Protein AF-A0A7S1QE74-F1 (afdb_monomer_lite)

Structure (mmCIF, N/CA/C/O backbone):
data_AF-A0A7S1QE74-F1
#
_entry.id   AF-A0A7S1QE74-F1
#
loop_
_atom_site.group_PDB
_atom_site.id
_atom_site.type_symbol
_atom_site.label_atom_id
_atom_site.label_alt_id
_atom_site.label_comp_id
_atom_site.label_asym_id
_atom_site.label_entity_id
_atom_site.label_seq_id
_atom_site.pdbx_PDB_ins_code
_atom_site.Cartn_x
_atom_site.Cartn_y
_atom_site.Cartn_z
_atom_site.occupancy
_atom_site.B_iso_or_equiv
_atom_site.auth_seq_id
_atom_site.auth_comp_id
_atom_site.auth_asym_id
_atom_site.auth_atom_id
_atom_site.pdbx_PDB_model_num
ATOM 1 N N . GLY A 1 1 ? 10.510 -6.417 -22.023 1.00 58.16 1 GLY A N 1
ATOM 2 C CA . GLY A 1 1 ? 11.266 -7.373 -21.188 1.00 58.16 1 GLY A CA 1
ATOM 3 C C . GLY A 1 1 ? 10.530 -7.549 -19.880 1.00 58.16 1 GLY A C 1
ATOM 4 O O . GLY A 1 1 ? 9.794 -6.639 -19.518 1.00 58.16 1 GLY A O 1
ATOM 5 N N . GLU A 1 2 ? 10.719 -8.676 -19.196 1.00 68.00 2 GLU A N 1
ATOM 6 C CA . GLU A 1 2 ? 9.975 -9.051 -17.975 1.00 68.00 2 GLU A CA 1
ATOM 7 C C . GLU A 1 2 ? 9.982 -7.956 -16.888 1.00 68.00 2 GLU A C 1
ATOM 9 O O . GLU A 1 2 ? 8.975 -7.725 -16.221 1.00 68.00 2 GLU A O 1
ATOM 14 N N . GLU A 1 3 ? 11.076 -7.194 -16.767 1.00 71.81 3 GLU A N 1
ATOM 15 C CA . GLU A 1 3 ? 11.160 -6.061 -15.834 1.00 71.81 3 GLU A CA 1
ATOM 16 C C . GLU A 1 3 ? 10.137 -4.955 -16.138 1.00 71.81 3 GLU A C 1
ATOM 18 O O . GLU A 1 3 ? 9.493 -4.451 -15.220 1.00 71.81 3 GLU A O 1
ATOM 23 N N . GLY A 1 4 ? 9.945 -4.592 -17.410 1.00 66.88 4 GLY A N 1
ATOM 24 C CA . GLY A 1 4 ? 8.993 -3.547 -17.806 1.00 66.88 4 GLY A CA 1
ATOM 25 C C . GLY A 1 4 ? 7.546 -3.931 -17.492 1.00 66.88 4 GLY A C 1
ATOM 26 O O . GLY A 1 4 ? 6.798 -3.129 -16.938 1.00 66.88 4 GLY A O 1
ATOM 27 N N . GLU A 1 5 ? 7.190 -5.192 -17.740 1.00 77.81 5 GLU A N 1
ATOM 28 C CA . GLU A 1 5 ? 5.856 -5.730 -17.456 1.00 77.81 5 GLU A CA 1
ATOM 29 C C . GLU A 1 5 ? 5.546 -5.718 -15.949 1.00 77.81 5 GLU A C 1
ATOM 31 O O . GLU A 1 5 ? 4.440 -5.367 -15.534 1.00 77.81 5 GLU A O 1
ATOM 36 N N . SER A 1 6 ? 6.541 -6.010 -15.100 1.00 86.94 6 SER A N 1
ATOM 37 C CA . SER A 1 6 ? 6.379 -5.937 -13.641 1.00 86.94 6 SER A CA 1
ATOM 38 C C . SER A 1 6 ? 6.117 -4.513 -13.131 1.00 86.94 6 SER A C 1
ATOM 40 O O . SER A 1 6 ? 5.304 -4.322 -12.224 1.00 86.94 6 SER A O 1
ATOM 42 N N . VAL A 1 7 ? 6.751 -3.504 -13.735 1.00 93.31 7 VAL A N 1
ATOM 43 C CA . VAL A 1 7 ? 6.586 -2.091 -13.360 1.00 93.31 7 VAL A CA 1
ATOM 44 C C . VAL A 1 7 ? 5.211 -1.574 -13.769 1.00 93.31 7 VAL A C 1
ATOM 46 O O . VAL A 1 7 ? 4.533 -0.915 -12.972 1.00 93.31 7 VAL A O 1
ATOM 49 N N . GLU A 1 8 ? 4.777 -1.885 -14.989 1.00 94.50 8 GLU A N 1
ATOM 50 C CA . GLU A 1 8 ? 3.451 -1.514 -15.489 1.00 94.50 8 GLU A CA 1
ATOM 51 C C . GLU A 1 8 ? 2.352 -2.169 -14.653 1.00 94.50 8 GLU A C 1
ATOM 53 O O . GLU A 1 8 ? 1.429 -1.490 -14.193 1.00 94.50 8 GLU A O 1
ATOM 58 N N . ARG A 1 9 ? 2.502 -3.464 -14.356 1.00 93.44 9 ARG A N 1
ATOM 59 C CA . ARG A 1 9 ? 1.578 -4.197 -13.491 1.00 93.44 9 ARG A CA 1
ATOM 60 C C . ARG A 1 9 ? 1.512 -3.603 -12.087 1.00 93.44 9 ARG A C 1
ATOM 62 O O . ARG A 1 9 ? 0.412 -3.363 -11.592 1.00 93.44 9 ARG A O 1
ATOM 69 N N . ALA A 1 10 ? 2.654 -3.338 -11.449 1.00 94.94 10 ALA A N 1
ATOM 70 C CA . ALA A 1 10 ? 2.682 -2.699 -10.135 1.00 94.94 10 ALA A CA 1
ATOM 71 C C . ALA A 1 10 ? 1.982 -1.335 -10.166 1.00 94.94 10 ALA A C 1
ATOM 73 O O . ALA A 1 10 ? 1.178 -1.036 -9.289 1.00 94.94 10 ALA A O 1
ATOM 74 N N . SER A 1 11 ? 2.234 -0.526 -11.197 1.00 95.81 11 SER A N 1
ATOM 75 C CA . SER A 1 11 ? 1.602 0.787 -11.360 1.00 95.81 11 SER A CA 1
ATOM 76 C C . SER A 1 11 ? 0.079 0.674 -11.475 1.00 95.81 11 SER A C 1
ATOM 78 O O . SER A 1 11 ? -0.646 1.387 -10.778 1.00 95.81 11 SER A O 1
ATOM 80 N N . ALA A 1 12 ? -0.410 -0.257 -1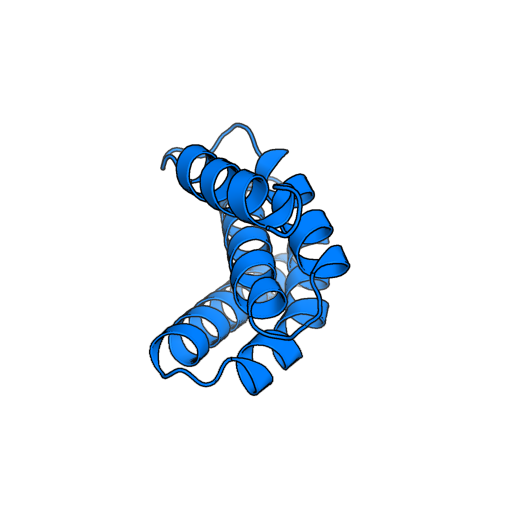2.298 1.00 96.75 12 ALA A N 1
ATOM 81 C CA . ALA A 1 12 ? -1.837 -0.507 -12.472 1.00 96.75 12 ALA A CA 1
ATOM 82 C C . ALA A 1 12 ? -2.504 -0.983 -11.171 1.00 96.75 12 ALA A C 1
ATOM 84 O O . ALA A 1 12 ? -3.551 -0.461 -10.787 1.00 96.75 12 ALA A O 1
ATOM 85 N N . GLU A 1 13 ? -1.883 -1.924 -10.457 1.00 96.44 13 GLU A N 1
ATOM 86 C CA . GLU A 1 13 ? -2.407 -2.442 -9.189 1.00 96.44 13 GLU A CA 1
ATOM 87 C C . GLU A 1 13 ? -2.391 -1.383 -8.076 1.00 96.44 13 GLU A C 1
ATOM 89 O O . GLU A 1 13 ? -3.343 -1.300 -7.298 1.00 96.44 13 GLU A O 1
ATOM 94 N N . VAL A 1 14 ? -1.379 -0.505 -8.029 1.00 97.06 14 VAL A N 1
ATOM 95 C CA . VAL A 1 14 ? -1.380 0.653 -7.118 1.00 97.06 14 VAL A CA 1
ATOM 96 C C . VAL A 1 14 ? -2.572 1.557 -7.404 1.00 97.06 14 VAL A C 1
ATOM 98 O O . VAL A 1 14 ? -3.326 1.870 -6.485 1.00 97.06 14 VAL A O 1
ATOM 101 N N . LEU A 1 15 ? -2.771 1.962 -8.662 1.00 97.62 15 LEU A N 1
ATOM 102 C CA . LEU A 1 15 ? -3.882 2.839 -9.040 1.00 97.62 15 LEU A CA 1
ATOM 103 C C . LEU A 1 15 ? -5.235 2.201 -8.723 1.00 97.62 15 LEU A C 1
ATOM 105 O O . LEU A 1 15 ? -6.113 2.858 -8.167 1.00 97.62 15 LEU A O 1
ATOM 109 N N . ARG A 1 16 ? -5.389 0.907 -9.008 1.00 97.12 16 ARG A N 1
ATOM 110 C CA . ARG A 1 16 ? -6.600 0.153 -8.684 1.00 97.12 16 ARG A CA 1
ATOM 111 C C . ARG A 1 16 ? -6.861 0.118 -7.179 1.00 97.12 16 ARG A C 1
ATOM 113 O O . ARG A 1 16 ? -7.988 0.366 -6.758 1.00 97.12 16 ARG A O 1
ATOM 120 N N . CYS A 1 17 ? -5.830 -0.141 -6.376 1.00 97.00 17 CYS A N 1
ATOM 121 C CA . CYS A 1 17 ? -5.902 -0.121 -4.917 1.00 97.00 17 CYS A CA 1
ATOM 122 C C . CYS A 1 17 ? -6.331 1.262 -4.392 1.00 97.00 17 CYS A C 1
ATOM 124 O O . CYS A 1 17 ? -7.240 1.355 -3.568 1.00 97.00 17 CYS A O 1
ATOM 126 N N . VAL A 1 18 ? -5.752 2.341 -4.934 1.00 96.88 18 VAL A N 1
ATOM 127 C CA . VAL A 1 18 ? -6.109 3.731 -4.595 1.00 96.88 18 VAL A CA 1
ATOM 128 C C . VAL A 1 18 ? -7.569 4.033 -4.932 1.00 96.88 18 VAL A C 1
ATOM 130 O O . VAL A 1 18 ? -8.291 4.579 -4.101 1.00 96.88 18 VAL A O 1
ATOM 133 N N . VAL A 1 19 ? -8.020 3.678 -6.137 1.00 98.06 19 VAL A N 1
ATOM 134 C CA . VAL A 1 19 ? -9.402 3.920 -6.576 1.00 98.06 19 VAL A CA 1
ATOM 135 C C . VAL A 1 19 ? -10.389 3.184 -5.674 1.00 98.06 19 VAL A C 1
ATOM 137 O O . VAL A 1 19 ? -11.325 3.802 -5.177 1.00 98.06 19 VAL A O 1
ATOM 140 N N . LEU A 1 20 ? -10.160 1.896 -5.406 1.00 97.25 20 LEU A N 1
ATOM 141 C CA . LEU A 1 20 ? -11.028 1.110 -4.525 1.00 97.25 20 LEU A CA 1
ATOM 142 C C . LEU A 1 20 ? -11.068 1.681 -3.103 1.00 97.25 20 LEU A C 1
ATOM 144 O O . LEU A 1 20 ? -12.148 1.802 -2.530 1.00 97.25 20 LEU A O 1
ATOM 148 N N . PHE A 1 21 ? -9.919 2.113 -2.572 1.00 95.94 21 PHE A N 1
ATOM 149 C CA . PHE A 1 21 ? -9.847 2.797 -1.282 1.00 95.94 21 PHE A CA 1
ATOM 150 C C . PHE A 1 21 ? -10.748 4.043 -1.249 1.00 95.94 21 PHE A C 1
ATOM 152 O O . PHE A 1 21 ? -11.531 4.208 -0.317 1.00 95.94 21 PHE A O 1
ATOM 159 N N . TYR A 1 22 ? -10.672 4.909 -2.265 1.00 96.50 22 TYR A N 1
ATOM 160 C CA . TYR A 1 22 ? -11.477 6.136 -2.312 1.00 96.50 22 TYR A CA 1
ATOM 161 C C . TYR A 1 22 ? -12.963 5.893 -2.602 1.00 96.50 22 TYR A C 1
ATOM 163 O O . TYR A 1 22 ? -13.789 6.713 -2.211 1.00 96.50 22 TYR A O 1
ATOM 171 N N . LEU A 1 23 ? -13.313 4.772 -3.235 1.00 97.19 23 LEU A N 1
ATOM 172 C CA . LEU A 1 23 ? -14.702 4.333 -3.396 1.00 97.19 23 LEU A CA 1
ATOM 173 C C . LEU A 1 23 ? -15.282 3.687 -2.126 1.00 97.19 23 LEU A C 1
ATOM 175 O O . LEU A 1 23 ? -16.466 3.364 -2.098 1.00 97.19 23 LEU A O 1
ATOM 179 N N . GLY A 1 24 ? -14.469 3.489 -1.083 1.00 95.81 24 GLY A N 1
ATOM 180 C CA . GLY A 1 24 ? -14.880 2.820 0.152 1.00 95.81 24 GLY A CA 1
ATOM 181 C C . GLY A 1 24 ? -14.942 1.293 0.049 1.00 95.81 24 GLY A C 1
ATOM 182 O O . GLY A 1 24 ? -15.365 0.641 0.999 1.00 95.81 24 GLY A O 1
ATOM 183 N N . ASP A 1 25 ? -14.487 0.704 -1.061 1.00 96.50 25 ASP A N 1
ATOM 184 C CA . ASP A 1 25 ? -14.448 -0.749 -1.273 1.00 96.50 25 ASP A CA 1
ATOM 185 C C . ASP A 1 25 ? -13.162 -1.348 -0.670 1.00 96.50 25 ASP A C 1
ATOM 187 O O . ASP A 1 25 ? -12.242 -1.794 -1.365 1.00 96.50 25 ASP A O 1
ATOM 191 N N . ALA A 1 26 ? -13.067 -1.274 0.663 1.00 92.12 26 ALA A N 1
ATOM 192 C CA . ALA A 1 26 ? -11.877 -1.665 1.418 1.00 92.12 26 ALA A CA 1
ATOM 193 C C . ALA A 1 26 ? -11.584 -3.173 1.335 1.00 92.12 26 ALA A C 1
ATOM 195 O O . ALA A 1 26 ? -10.423 -3.549 1.199 1.00 92.12 26 ALA A O 1
ATOM 196 N N . GLU A 1 27 ? -12.620 -4.017 1.349 1.00 94.38 27 GLU A N 1
ATOM 197 C CA . GLU A 1 27 ? -12.518 -5.477 1.195 1.00 94.38 27 GLU A CA 1
ATOM 198 C C . GLU A 1 27 ? -11.842 -5.844 -0.129 1.00 94.38 27 GLU A C 1
ATOM 200 O O . GLU A 1 27 ? -10.823 -6.545 -0.158 1.00 94.38 27 GLU A O 1
ATOM 205 N N . ARG A 1 28 ? -12.342 -5.300 -1.247 1.00 96.44 28 ARG A N 1
ATOM 206 C CA . ARG A 1 28 ? -11.758 -5.575 -2.560 1.00 96.44 28 ARG A CA 1
ATOM 207 C C . ARG A 1 28 ? -10.349 -5.013 -2.679 1.00 96.44 28 ARG A C 1
ATOM 209 O O . ARG A 1 28 ? -9.488 -5.670 -3.261 1.00 96.44 28 ARG A O 1
ATOM 216 N N . ALA A 1 29 ? -10.094 -3.830 -2.118 1.00 97.00 29 ALA A N 1
ATOM 217 C CA . ALA A 1 29 ? -8.758 -3.242 -2.098 1.00 97.00 29 ALA A CA 1
ATOM 218 C C . ALA A 1 29 ? -7.768 -4.106 -1.292 1.00 97.00 29 ALA A C 1
ATOM 220 O O . ALA A 1 29 ? -6.652 -4.365 -1.745 1.00 97.00 29 ALA A O 1
ATOM 221 N N . ALA A 1 30 ? -8.183 -4.617 -0.131 1.00 96.56 30 ALA A N 1
ATOM 222 C CA . ALA A 1 30 ? -7.380 -5.510 0.697 1.00 96.56 30 ALA A CA 1
ATOM 223 C C . ALA A 1 30 ? -7.129 -6.871 0.036 1.00 96.56 30 ALA A C 1
ATOM 225 O O . ALA A 1 30 ? -6.056 -7.448 0.228 1.00 96.56 30 ALA A O 1
ATOM 226 N N . GLY A 1 31 ? -8.058 -7.351 -0.795 1.00 96.25 31 GLY A N 1
ATOM 227 C CA . GLY A 1 31 ? -7.859 -8.528 -1.641 1.00 96.25 31 GLY A CA 1
ATOM 228 C C . GLY A 1 31 ? -6.694 -8.387 -2.632 1.00 96.25 31 GLY A C 1
ATOM 229 O O . GLY A 1 31 ? -6.025 -9.374 -2.931 1.00 96.25 31 GLY A O 1
ATOM 230 N N . LEU A 1 32 ? -6.389 -7.167 -3.094 1.00 96.12 32 LEU A N 1
ATOM 231 C CA . LEU A 1 32 ? -5.260 -6.900 -4.001 1.00 96.12 32 LEU A CA 1
ATOM 232 C C . LEU A 1 32 ? -3.909 -6.827 -3.275 1.00 96.12 32 LEU A C 1
ATOM 234 O O . LEU A 1 32 ? -2.861 -7.083 -3.874 1.00 96.12 32 LEU A O 1
ATOM 238 N N . ALA A 1 33 ? -3.919 -6.479 -1.986 1.00 96.38 33 ALA A N 1
ATOM 239 C CA . ALA A 1 33 ? -2.715 -6.120 -1.244 1.00 96.38 33 ALA A CA 1
ATOM 240 C C . ALA A 1 33 ? -1.614 -7.205 -1.225 1.00 96.38 33 ALA A C 1
ATOM 242 O O . ALA A 1 33 ? -0.451 -6.836 -1.403 1.00 96.38 33 ALA A O 1
ATOM 243 N N . PRO A 1 34 ? -1.903 -8.519 -1.074 1.00 95.06 34 PRO A N 1
ATOM 244 C CA . PRO A 1 34 ? -0.860 -9.548 -1.112 1.00 95.06 34 PRO A CA 1
ATOM 245 C C . PRO A 1 34 ? -0.130 -9.617 -2.460 1.00 95.06 34 PRO A C 1
ATOM 247 O O . PRO A 1 34 ? 1.098 -9.672 -2.498 1.00 95.06 34 PRO A O 1
ATOM 250 N N . GLY A 1 35 ? -0.880 -9.567 -3.568 1.00 94.75 35 GLY A N 1
ATOM 251 C CA . GLY A 1 35 ? -0.314 -9.610 -4.918 1.00 94.75 35 GLY A CA 1
ATOM 252 C C . GLY A 1 35 ? 0.496 -8.357 -5.241 1.00 94.75 35 GLY A C 1
ATOM 253 O O . GLY A 1 35 ? 1.602 -8.452 -5.774 1.00 94.75 35 GLY A O 1
ATOM 254 N N . LEU A 1 36 ? -0.015 -7.185 -4.852 1.00 96.38 36 LEU A N 1
ATOM 255 C CA . LEU A 1 36 ? 0.699 -5.922 -5.011 1.00 96.38 36 LEU A CA 1
ATOM 256 C C . LEU A 1 36 ? 1.984 -5.883 -4.168 1.00 96.38 36 LEU A C 1
ATOM 258 O O . LEU A 1 36 ? 3.034 -5.517 -4.689 1.00 96.38 36 LEU A O 1
ATOM 262 N N . ALA A 1 37 ? 1.944 -6.309 -2.902 1.00 96.50 37 ALA A N 1
ATOM 263 C CA . ALA A 1 37 ? 3.126 -6.335 -2.037 1.00 96.50 37 ALA A CA 1
ATOM 264 C C . ALA A 1 37 ? 4.231 -7.251 -2.592 1.00 96.50 37 ALA A C 1
ATOM 266 O O . ALA A 1 37 ? 5.399 -6.859 -2.615 1.00 96.50 37 ALA A O 1
ATOM 267 N N . ALA A 1 38 ? 3.863 -8.434 -3.099 1.00 94.00 38 ALA A N 1
ATOM 268 C CA . ALA A 1 38 ? 4.800 -9.340 -3.762 1.00 94.00 38 ALA A CA 1
ATOM 269 C C . ALA A 1 38 ? 5.406 -8.711 -5.028 1.00 94.00 38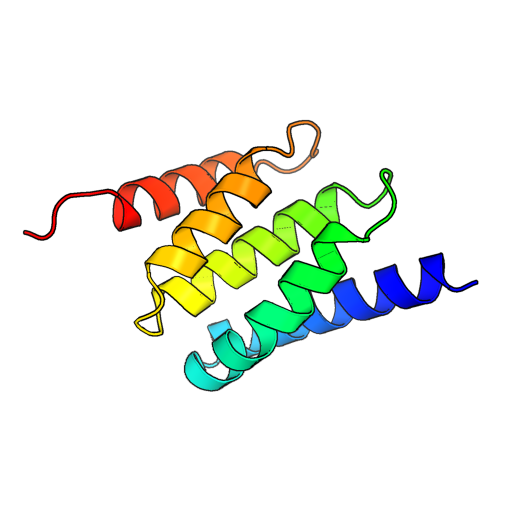 ALA A C 1
ATOM 271 O O . ALA A 1 38 ? 6.613 -8.796 -5.245 1.00 94.00 38 ALA A O 1
ATOM 272 N N . CYS A 1 39 ? 4.587 -8.021 -5.827 1.00 94.12 39 CYS A N 1
ATOM 273 C CA . CYS A 1 39 ? 5.057 -7.302 -7.007 1.00 94.12 39 CYS A CA 1
ATOM 274 C C . CYS A 1 39 ? 6.057 -6.196 -6.628 1.00 94.12 39 CYS A C 1
ATOM 276 O O . CYS A 1 39 ? 7.136 -6.124 -7.211 1.00 94.12 39 CYS A O 1
ATOM 278 N N . CYS A 1 40 ? 5.765 -5.404 -5.588 1.00 94.62 40 CYS A N 1
ATOM 279 C CA . CYS A 1 40 ? 6.656 -4.355 -5.087 1.00 94.62 40 CYS A CA 1
ATOM 280 C C . CYS A 1 40 ? 8.023 -4.877 -4.618 1.00 94.62 40 CYS A C 1
ATOM 282 O O . CYS A 1 40 ? 9.023 -4.183 -4.803 1.00 94.62 40 CYS A O 1
ATOM 284 N N . ALA A 1 41 ? 8.082 -6.078 -4.035 1.00 91.69 41 ALA A N 1
ATOM 285 C CA . ALA A 1 41 ? 9.334 -6.691 -3.589 1.00 91.69 41 ALA A CA 1
ATOM 286 C C . ALA A 1 41 ? 10.264 -7.081 -4.755 1.00 91.69 41 ALA A C 1
ATOM 288 O O . ALA A 1 41 ? 11.481 -7.106 -4.580 1.00 91.69 41 ALA A O 1
ATOM 289 N N . GLY A 1 42 ? 9.697 -7.359 -5.934 1.00 90.56 42 GLY A N 1
ATOM 290 C CA . GLY A 1 42 ? 10.434 -7.728 -7.146 1.00 90.56 42 GLY A CA 1
ATOM 291 C C . GLY A 1 42 ? 10.786 -6.558 -8.068 1.00 90.56 42 GLY A C 1
ATOM 292 O O . GLY A 1 42 ? 11.399 -6.781 -9.108 1.00 90.56 42 GLY A O 1
ATOM 293 N N . LEU A 1 43 ? 10.400 -5.321 -7.730 1.00 92.62 43 LEU A N 1
ATOM 294 C CA . LEU A 1 43 ? 10.625 -4.181 -8.618 1.00 92.62 43 LEU A CA 1
ATOM 295 C C . LEU A 1 43 ? 12.118 -3.832 -8.753 1.00 92.62 43 LEU A C 1
ATOM 297 O O . LEU A 1 43 ? 12.862 -3.865 -7.765 1.00 92.62 43 LEU A O 1
ATOM 301 N N . PRO A 1 44 ? 12.559 -3.390 -9.947 1.00 92.25 44 PRO A N 1
ATOM 302 C CA . PRO A 1 44 ? 13.910 -2.882 -10.142 1.00 92.25 44 PRO A CA 1
ATOM 303 C C . PRO A 1 44 ? 14.251 -1.736 -9.181 1.00 92.25 44 PRO A C 1
ATOM 305 O O . PRO A 1 44 ? 13.398 -0.928 -8.809 1.00 92.25 44 PRO A O 1
ATOM 308 N N . ARG A 1 45 ? 15.535 -1.583 -8.831 1.00 89.56 45 ARG A N 1
ATOM 309 C CA . ARG A 1 45 ? 15.997 -0.553 -7.873 1.00 89.56 45 ARG A CA 1
ATOM 310 C C . ARG A 1 45 ? 15.604 0.877 -8.256 1.00 89.56 45 ARG A C 1
ATOM 312 O O . ARG A 1 45 ? 15.347 1.692 -7.374 1.00 89.56 45 ARG A O 1
ATOM 319 N N . TRP A 1 46 ? 15.553 1.188 -9.550 1.00 89.81 46 TRP A N 1
ATOM 320 C CA . TRP A 1 46 ? 15.151 2.507 -10.047 1.00 89.81 46 TRP A CA 1
ATOM 321 C C . TRP A 1 46 ? 13.650 2.795 -9.824 1.00 89.81 46 TRP A C 1
ATOM 323 O O . TRP A 1 46 ? 13.253 3.954 -9.754 1.00 89.81 46 TRP A O 1
ATOM 333 N N . CYS A 1 47 ? 12.838 1.756 -9.598 1.00 91.50 47 CYS A N 1
ATOM 334 C CA . CYS A 1 47 ? 11.420 1.809 -9.226 1.00 91.50 47 CYS A CA 1
ATOM 335 C C . CYS A 1 47 ? 11.166 1.821 -7.708 1.00 91.50 47 CYS A C 1
ATOM 337 O O . CYS A 1 47 ? 10.036 1.617 -7.263 1.00 91.50 47 CYS A O 1
ATOM 339 N N . ALA A 1 48 ? 12.184 2.085 -6.884 1.00 90.19 48 ALA A N 1
ATOM 340 C CA . ALA A 1 48 ? 12.057 2.141 -5.423 1.00 90.19 48 ALA A CA 1
ATOM 341 C C . ALA A 1 48 ? 10.893 3.028 -4.929 1.00 90.19 48 ALA A C 1
ATOM 343 O O . ALA A 1 48 ? 10.276 2.742 -3.904 1.00 90.19 48 ALA A O 1
ATOM 344 N N . TYR A 1 49 ? 10.566 4.090 -5.669 1.00 89.50 49 TYR A N 1
ATOM 345 C CA . TYR A 1 49 ? 9.441 4.967 -5.359 1.00 89.50 49 TYR A CA 1
ATOM 346 C C . TYR A 1 49 ? 8.077 4.274 -5.451 1.00 89.50 49 TYR A C 1
ATOM 348 O O . TYR A 1 49 ? 7.207 4.498 -4.605 1.00 89.50 49 TYR A O 1
ATOM 356 N N . LEU A 1 50 ? 7.905 3.439 -6.478 1.00 93.19 50 LEU A N 1
ATOM 357 C CA . LEU A 1 50 ? 6.678 2.706 -6.751 1.00 93.19 50 LEU A CA 1
ATOM 358 C C . LEU A 1 50 ? 6.497 1.604 -5.712 1.00 93.19 50 LEU A C 1
ATOM 360 O O . LEU A 1 50 ? 5.401 1.448 -5.183 1.00 93.19 50 LEU A O 1
ATOM 364 N N . ALA A 1 51 ? 7.585 0.922 -5.341 1.00 94.50 51 ALA A N 1
ATOM 365 C CA . ALA A 1 51 ? 7.574 -0.044 -4.248 1.00 94.50 51 ALA A CA 1
ATOM 366 C C . ALA A 1 51 ? 7.138 0.605 -2.922 1.00 94.50 51 ALA A C 1
ATOM 368 O O . ALA A 1 51 ? 6.240 0.097 -2.251 1.00 94.50 51 ALA A O 1
ATOM 369 N N . ALA A 1 52 ? 7.698 1.772 -2.578 1.00 94.44 52 ALA A N 1
ATOM 370 C CA . ALA A 1 52 ? 7.310 2.507 -1.374 1.00 94.44 52 ALA A CA 1
ATOM 371 C C . ALA A 1 52 ? 5.820 2.905 -1.380 1.00 94.44 52 ALA A C 1
ATOM 373 O O . ALA A 1 52 ? 5.141 2.764 -0.363 1.00 94.44 52 ALA A O 1
ATOM 374 N N . HIS A 1 53 ? 5.297 3.368 -2.522 1.00 94.81 53 HIS A N 1
ATOM 375 C CA . HIS A 1 53 ? 3.882 3.725 -2.676 1.00 94.81 53 HIS A CA 1
ATOM 376 C C . HIS A 1 53 ? 2.956 2.519 -2.597 1.00 94.81 53 HIS A C 1
ATOM 378 O O . HIS A 1 53 ? 1.947 2.575 -1.897 1.00 94.81 53 HIS A O 1
ATOM 384 N N . GLY A 1 54 ? 3.285 1.438 -3.300 1.00 96.12 54 GLY A N 1
ATOM 385 C CA . GLY A 1 54 ? 2.464 0.236 -3.302 1.00 96.12 54 GLY A CA 1
ATOM 386 C C . GLY A 1 54 ? 2.378 -0.383 -1.918 1.00 96.12 54 GLY A C 1
ATOM 387 O O . GLY A 1 54 ? 1.279 -0.626 -1.432 1.00 96.12 54 GLY A O 1
ATOM 388 N N . LEU A 1 55 ? 3.507 -0.504 -1.218 1.00 97.06 55 LEU A N 1
ATOM 389 C CA . LEU A 1 55 ? 3.532 -0.993 0.161 1.00 97.06 55 LEU A CA 1
ATOM 390 C C . LEU A 1 55 ? 2.780 -0.067 1.130 1.00 97.06 55 LEU A C 1
ATOM 392 O O . LEU A 1 55 ? 2.083 -0.553 2.021 1.00 97.06 55 LEU A O 1
ATOM 396 N N . TYR A 1 56 ? 2.860 1.255 0.948 1.00 96.62 56 TYR A N 1
ATOM 397 C CA . TYR A 1 56 ? 2.045 2.199 1.716 1.00 96.62 56 TYR A CA 1
ATOM 398 C C . TYR A 1 56 ? 0.546 1.958 1.510 1.00 96.62 56 TYR A C 1
ATOM 400 O O . TYR A 1 56 ? -0.198 1.876 2.489 1.00 96.62 56 TYR A O 1
ATOM 408 N N . TRP A 1 57 ? 0.099 1.809 0.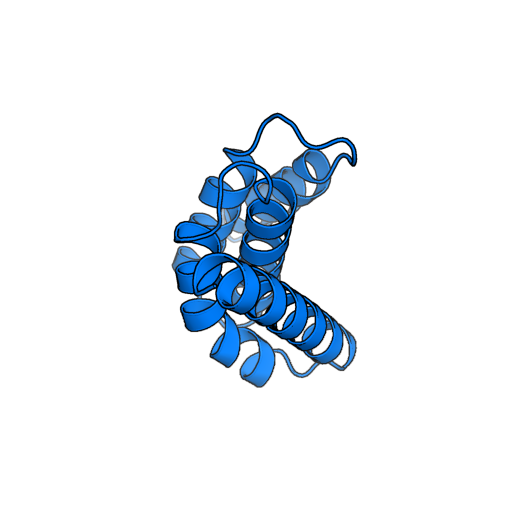262 1.00 97.06 57 TRP A N 1
ATOM 409 C CA . TRP A 1 57 ? -1.310 1.569 -0.044 1.00 97.06 57 TRP A CA 1
ATOM 410 C C . TRP A 1 57 ? -1.790 0.204 0.440 1.00 97.06 57 TRP A C 1
ATOM 412 O O . TRP A 1 57 ? -2.859 0.151 1.043 1.00 97.06 57 TRP A O 1
ATOM 422 N N . CYS A 1 58 ? -0.979 -0.853 0.306 1.00 97.88 58 CYS A N 1
ATOM 423 C CA . CYS A 1 58 ? -1.239 -2.145 0.948 1.00 97.88 58 CYS A CA 1
ATOM 424 C C . CYS A 1 58 ? -1.463 -1.965 2.452 1.00 97.88 58 CYS A C 1
ATOM 426 O O . CYS A 1 58 ? -2.470 -2.416 2.990 1.00 97.88 58 CYS A O 1
ATOM 428 N N . GLY A 1 59 ? -0.570 -1.233 3.121 1.00 97.19 59 GLY A N 1
ATOM 429 C CA . GLY A 1 59 ? -0.704 -0.895 4.534 1.00 97.19 59 GLY A CA 1
ATOM 430 C C . GLY A 1 59 ? -2.031 -0.214 4.872 1.00 97.19 59 GLY A C 1
ATOM 431 O O . GLY A 1 59 ? -2.731 -0.638 5.789 1.00 97.19 59 GLY A O 1
ATOM 432 N N . ARG A 1 60 ? -2.408 0.813 4.102 1.00 96.00 60 ARG A N 1
ATOM 433 C CA . ARG A 1 60 ? -3.656 1.570 4.297 1.00 96.00 60 ARG A CA 1
ATOM 434 C C . ARG A 1 60 ? -4.903 0.698 4.175 1.00 96.00 60 ARG A C 1
ATOM 436 O O . ARG A 1 60 ? -5.783 0.812 5.019 1.00 96.00 60 ARG A O 1
ATOM 443 N N . VAL A 1 61 ? -4.996 -0.147 3.150 1.00 96.56 61 VAL A N 1
ATOM 444 C CA . VAL A 1 61 ? -6.205 -0.962 2.915 1.00 96.56 61 VAL A CA 1
ATOM 445 C C . VAL A 1 61 ? -6.297 -2.142 3.882 1.00 96.56 61 VAL A C 1
ATOM 447 O O . VAL A 1 61 ? -7.378 -2.462 4.372 1.00 96.56 61 VAL A O 1
ATOM 450 N N . LEU A 1 62 ? -5.159 -2.748 4.236 1.00 96.69 62 LEU A N 1
ATOM 451 C CA . LEU A 1 62 ? -5.101 -3.836 5.215 1.00 96.69 62 LEU A CA 1
ATOM 452 C C . LEU A 1 62 ? -5.457 -3.350 6.625 1.00 96.69 62 LEU A C 1
ATOM 454 O O . LEU A 1 62 ? -6.120 -4.070 7.372 1.00 96.69 62 LEU A O 1
ATOM 458 N N . ALA A 1 63 ? -5.079 -2.114 6.967 1.00 95.00 63 ALA A N 1
ATOM 459 C CA . ALA A 1 63 ? -5.443 -1.475 8.229 1.00 95.00 63 ALA A CA 1
ATOM 460 C C . ALA A 1 63 ? -6.963 -1.334 8.406 1.00 95.00 63 ALA A C 1
ATOM 462 O O . ALA A 1 63 ? -7.452 -1.410 9.530 1.00 95.00 63 ALA A O 1
ATOM 463 N N . LEU A 1 64 ? -7.702 -1.171 7.305 1.00 93.38 64 LEU A N 1
ATOM 464 C CA . LEU A 1 64 ? -9.163 -1.094 7.313 1.00 93.38 64 LEU A CA 1
ATOM 465 C C . LEU A 1 64 ? -9.848 -2.469 7.392 1.00 93.38 64 LEU A C 1
ATOM 467 O O . LEU A 1 64 ? -11.036 -2.525 7.683 1.00 93.38 64 LEU A O 1
ATOM 471 N N . SER A 1 65 ? -9.123 -3.569 7.155 1.00 87.50 65 SER A N 1
ATOM 472 C CA . SER A 1 65 ? -9.718 -4.888 6.867 1.00 87.50 65 SER A CA 1
ATOM 473 C C . SER A 1 65 ? -9.415 -5.950 7.931 1.00 87.50 65 SER A C 1
ATOM 475 O O . SER A 1 65 ? -9.135 -7.094 7.598 1.00 87.50 65 SER A O 1
ATOM 477 N N . ALA A 1 66 ? -9.370 -5.579 9.217 1.00 86.00 66 ALA A N 1
ATOM 478 C CA . ALA A 1 66 ? -8.991 -6.453 10.347 1.00 86.00 66 ALA A CA 1
ATOM 479 C C . ALA A 1 66 ? -7.608 -7.148 10.230 1.00 86.00 66 ALA A C 1
ATOM 481 O O . ALA A 1 66 ? -7.218 -7.929 11.097 1.00 86.00 66 ALA A O 1
ATOM 482 N N . ARG A 1 67 ? -6.802 -6.813 9.213 1.00 92.75 67 ARG A N 1
ATOM 483 C CA . ARG A 1 67 ? -5.477 -7.388 8.929 1.00 92.75 67 ARG A CA 1
ATOM 484 C C . ARG A 1 67 ? -4.355 -6.486 9.440 1.00 92.75 67 ARG A C 1
ATOM 486 O O . ARG A 1 67 ? -3.423 -6.129 8.718 1.00 92.75 67 ARG A O 1
ATOM 493 N N . ARG A 1 68 ? -4.446 -6.101 10.717 1.00 94.19 68 ARG A N 1
ATOM 494 C CA . ARG A 1 68 ? -3.553 -5.108 11.347 1.00 94.19 68 ARG A CA 1
ATOM 495 C C . ARG A 1 68 ? -2.071 -5.492 11.271 1.00 94.19 68 ARG A C 1
ATOM 497 O O . ARG A 1 68 ? -1.239 -4.639 10.976 1.00 94.19 68 ARG A O 1
ATOM 504 N N . ALA A 1 69 ? -1.734 -6.759 11.512 1.00 94.94 69 ALA A N 1
ATOM 505 C CA . ALA A 1 69 ? -0.345 -7.228 11.480 1.00 94.94 69 ALA A CA 1
ATOM 506 C C . ALA A 1 69 ? 0.281 -7.086 10.080 1.00 94.94 69 ALA A C 1
ATOM 508 O O . ALA A 1 69 ? 1.383 -6.548 9.939 1.00 94.94 69 ALA A O 1
ATOM 509 N N . ASP A 1 70 ? -0.456 -7.487 9.041 1.00 96.31 70 ASP A N 1
ATOM 510 C CA . ASP A 1 70 ? -0.019 -7.367 7.64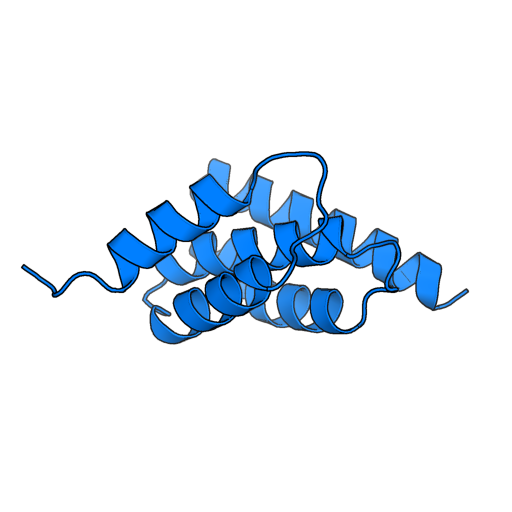7 1.00 96.31 70 ASP A CA 1
ATOM 511 C C . ASP A 1 70 ? 0.148 -5.898 7.244 1.00 96.31 70 ASP A C 1
ATOM 513 O O . ASP A 1 70 ? 1.114 -5.537 6.564 1.00 96.31 70 ASP A O 1
ATOM 517 N N . ALA A 1 71 ? -0.760 -5.035 7.713 1.00 97.00 71 ALA A N 1
ATOM 518 C CA . ALA A 1 71 ? -0.686 -3.598 7.488 1.00 97.00 71 ALA A CA 1
ATOM 519 C C . ALA A 1 71 ? 0.619 -3.004 8.041 1.00 97.00 71 ALA A C 1
ATOM 521 O O . ALA A 1 71 ? 1.345 -2.314 7.321 1.00 97.00 71 ALA A O 1
ATOM 522 N N . VAL A 1 72 ? 0.953 -3.323 9.296 1.00 97.06 72 VAL A N 1
ATOM 523 C CA . VAL A 1 72 ? 2.195 -2.879 9.949 1.00 97.06 72 VAL A CA 1
ATOM 524 C C . VAL A 1 72 ? 3.422 -3.394 9.197 1.00 97.06 72 VAL A C 1
ATOM 526 O O . VAL A 1 72 ? 4.360 -2.630 8.963 1.00 97.06 72 VAL A O 1
ATOM 529 N N . SER A 1 73 ? 3.416 -4.660 8.769 1.00 96.81 73 SER A N 1
ATOM 530 C CA . SER A 1 73 ? 4.505 -5.235 7.971 1.00 96.81 73 SER A CA 1
ATOM 531 C C . SER A 1 73 ? 4.735 -4.452 6.673 1.00 96.81 73 SER A C 1
ATOM 533 O O . SER A 1 73 ? 5.859 -4.017 6.406 1.00 96.81 73 SER A O 1
ATOM 535 N N . CYS A 1 74 ? 3.671 -4.182 5.908 1.00 97.50 74 CYS A N 1
ATOM 536 C CA . CYS A 1 74 ? 3.758 -3.416 4.663 1.00 97.50 74 CYS A CA 1
ATOM 537 C C . CYS A 1 74 ? 4.291 -1.996 4.903 1.00 97.50 74 CYS A C 1
ATOM 539 O O . CYS A 1 74 ? 5.191 -1.535 4.201 1.00 97.50 74 CYS A O 1
ATOM 541 N N . LEU A 1 75 ? 3.794 -1.306 5.932 1.00 97.06 75 LEU A N 1
ATOM 542 C CA . LEU A 1 75 ? 4.212 0.061 6.249 1.00 97.06 75 LEU A CA 1
ATOM 543 C C . LEU A 1 75 ? 5.670 0.141 6.716 1.00 97.06 75 LEU A C 1
ATOM 545 O O . LEU A 1 75 ? 6.381 1.084 6.362 1.00 97.06 75 LEU A O 1
ATOM 549 N N . ARG A 1 76 ? 6.158 -0.850 7.471 1.00 95.88 76 ARG A N 1
ATOM 550 C CA . ARG A 1 76 ? 7.575 -0.929 7.862 1.00 95.88 76 ARG A CA 1
ATOM 551 C C . ARG A 1 76 ? 8.482 -1.146 6.654 1.00 95.88 76 ARG A C 1
ATOM 553 O O . ARG A 1 76 ? 9.519 -0.489 6.562 1.00 95.88 76 ARG A O 1
ATOM 560 N N . GLN A 1 77 ? 8.074 -1.994 5.710 1.00 95.12 77 GLN A N 1
ATOM 561 C CA . GLN A 1 77 ? 8.789 -2.166 4.444 1.00 95.12 77 GLN A CA 1
ATOM 562 C C . GLN A 1 77 ? 8.784 -0.867 3.624 1.00 95.12 77 GLN A C 1
ATOM 564 O O . GLN A 1 77 ? 9.840 -0.424 3.181 1.00 95.12 77 GLN A O 1
ATOM 569 N N . ALA A 1 78 ? 7.639 -0.183 3.514 1.00 94.62 78 ALA A N 1
ATOM 570 C CA . ALA A 1 78 ? 7.540 1.114 2.839 1.00 94.62 78 ALA A CA 1
ATOM 571 C C . ALA A 1 78 ? 8.480 2.169 3.461 1.00 94.62 78 ALA A C 1
ATOM 573 O O . ALA A 1 78 ? 9.164 2.903 2.749 1.00 94.62 78 ALA A O 1
ATOM 574 N N . LYS A 1 79 ? 8.573 2.214 4.798 1.00 92.88 79 LYS A N 1
ATOM 575 C CA . LYS A 1 79 ? 9.446 3.139 5.547 1.00 92.88 79 LYS A CA 1
ATOM 576 C C . LYS A 1 79 ? 10.939 2.918 5.278 1.00 92.88 79 LYS A C 1
ATOM 578 O O . LYS A 1 79 ? 11.732 3.843 5.465 1.00 92.88 79 LYS A O 1
ATOM 583 N N . ALA A 1 80 ? 11.342 1.715 4.864 1.00 91.75 80 ALA A N 1
ATOM 584 C CA . ALA A 1 80 ? 12.741 1.399 4.582 1.00 91.75 80 ALA A CA 1
ATOM 585 C C . ALA A 1 80 ? 13.279 2.118 3.329 1.00 91.75 80 ALA A C 1
ATOM 587 O O . ALA A 1 80 ? 14.494 2.290 3.195 1.00 91.75 80 ALA A O 1
ATOM 588 N N . TYR A 1 81 ? 12.403 2.606 2.446 1.00 89.06 81 TYR A N 1
ATOM 589 C CA . TYR A 1 81 ? 12.785 3.356 1.252 1.00 89.06 81 TYR A CA 1
ATOM 590 C C . TYR A 1 81 ? 13.127 4.814 1.605 1.00 89.06 81 TYR A C 1
ATOM 592 O O . TYR A 1 81 ? 12.262 5.620 1.939 1.00 89.06 81 TYR A O 1
ATOM 600 N N . ARG A 1 82 ? 14.421 5.167 1.548 1.00 71.00 82 ARG A N 1
ATOM 601 C CA . ARG A 1 82 ? 14.953 6.461 2.036 1.00 71.00 82 ARG A CA 1
ATOM 602 C C . ARG A 1 82 ? 15.202 7.530 0.962 1.00 71.00 82 ARG A C 1
ATOM 604 O O . ARG A 1 82 ? 15.537 8.653 1.317 1.00 71.00 82 ARG A O 1
ATOM 611 N N . ARG A 1 83 ? 15.098 7.197 -0.329 1.00 67.50 83 ARG A N 1
ATOM 612 C CA . ARG A 1 83 ? 15.510 8.067 -1.454 1.00 67.50 83 ARG A CA 1
ATOM 613 C C . ARG A 1 83 ? 14.357 8.362 -2.406 1.00 67.50 83 ARG A C 1
ATOM 615 O O . ARG A 1 83 ? 14.402 7.988 -3.573 1.00 67.50 83 ARG A O 1
ATOM 622 N N . TYR A 1 84 ? 13.312 8.994 -1.893 1.00 67.38 84 TYR A N 1
ATOM 623 C CA . TYR A 1 84 ? 12.145 9.337 -2.692 1.00 67.38 84 TYR A CA 1
ATOM 624 C C . TYR A 1 84 ? 11.905 10.857 -2.657 1.00 67.38 84 TYR A C 1
ATOM 626 O O . TYR A 1 84 ? 11.895 11.420 -1.563 1.00 67.38 84 TYR A O 1
ATOM 634 N N . PRO A 1 85 ? 11.761 11.533 -3.818 1.00 68.81 85 PRO A N 1
ATOM 635 C CA . PRO A 1 85 ? 11.635 12.992 -3.882 1.00 68.81 85 PRO A CA 1
ATOM 636 C C . PRO A 1 85 ? 10.344 13.562 -3.287 1.00 68.81 85 PRO A C 1
ATOM 638 O O . PRO A 1 85 ? 10.307 14.753 -2.996 1.00 68.81 85 PRO A O 1
ATOM 641 N N . PHE A 1 86 ? 9.300 12.755 -3.084 1.00 71.88 86 PHE A N 1
ATOM 642 C CA . PHE A 1 86 ? 8.083 13.217 -2.418 1.00 71.88 86 PHE A CA 1
ATOM 643 C C . PHE A 1 86 ? 8.048 12.655 -0.992 1.00 71.88 86 PHE A C 1
ATOM 645 O O . PHE A 1 86 ? 8.324 11.482 -0.770 1.00 71.88 86 PHE A O 1
ATOM 652 N N . ASP A 1 87 ? 7.728 13.459 0.017 1.00 73.75 87 ASP A N 1
ATOM 653 C CA . ASP A 1 87 ? 7.753 12.977 1.402 1.00 73.75 87 ASP A CA 1
ATOM 654 C C . ASP A 1 87 ? 6.539 12.078 1.720 1.00 73.75 87 ASP A C 1
ATOM 656 O O . ASP A 1 87 ? 5.511 12.514 2.240 1.00 73.75 87 ASP A O 1
ATOM 660 N N . ILE A 1 88 ? 6.642 10.786 1.388 1.00 87.44 88 ILE A N 1
ATOM 661 C CA . ILE A 1 88 ? 5.686 9.756 1.828 1.00 87.44 88 ILE A CA 1
ATOM 662 C C . ILE A 1 88 ? 5.986 9.261 3.247 1.00 87.44 88 ILE A C 1
ATOM 664 O O . ILE A 1 88 ? 5.120 8.684 3.907 1.00 87.44 88 ILE A O 1
ATOM 668 N N . ARG A 1 89 ? 7.199 9.501 3.752 1.00 88.00 89 ARG A N 1
ATOM 669 C CA . ARG A 1 89 ? 7.646 8.979 5.044 1.00 88.00 89 ARG A CA 1
ATOM 670 C C . ARG A 1 89 ? 6.809 9.546 6.182 1.00 88.00 89 ARG A C 1
ATOM 672 O O . ARG A 1 89 ? 6.410 8.776 7.052 1.00 88.00 89 ARG A O 1
ATOM 679 N N . GLY A 1 90 ? 6.478 10.838 6.138 1.00 89.31 90 GLY A N 1
ATOM 680 C CA . GLY A 1 90 ? 5.560 11.448 7.104 1.00 89.31 90 GLY A CA 1
ATOM 681 C C . GLY A 1 90 ? 4.191 10.754 7.147 1.00 89.31 90 GLY A C 1
ATOM 682 O O . GLY A 1 90 ? 3.672 10.468 8.226 1.00 89.31 90 GLY A O 1
ATOM 683 N N . LYS A 1 91 ? 3.634 10.394 5.980 1.00 90.88 91 LYS A N 1
ATOM 684 C CA . LYS A 1 91 ? 2.353 9.668 5.885 1.00 90.88 91 LYS A CA 1
ATOM 685 C C . LYS A 1 91 ? 2.456 8.250 6.444 1.00 90.88 91 LYS A C 1
ATOM 687 O O . LYS A 1 91 ? 1.546 7.811 7.138 1.00 90.88 91 LYS A O 1
ATOM 692 N N . ILE A 1 92 ? 3.548 7.545 6.149 1.00 94.31 92 ILE A N 1
ATOM 693 C CA . ILE A 1 92 ? 3.792 6.188 6.656 1.00 94.31 92 ILE A CA 1
ATOM 694 C C . ILE A 1 92 ? 3.925 6.197 8.182 1.00 94.31 92 ILE A C 1
ATOM 696 O O . ILE A 1 92 ? 3.294 5.377 8.842 1.00 94.31 92 ILE A O 1
ATOM 700 N N . CYS A 1 93 ? 4.715 7.120 8.742 1.00 93.44 93 CYS A N 1
ATOM 701 C CA . CYS A 1 93 ? 4.906 7.223 10.190 1.00 93.44 93 CYS A CA 1
ATOM 702 C C . CYS A 1 93 ? 3.584 7.478 10.917 1.00 93.44 93 CYS A C 1
ATOM 704 O O . CYS A 1 93 ? 3.288 6.753 11.857 1.00 93.44 93 CYS A O 1
ATOM 706 N N . ARG A 1 94 ? 2.757 8.411 10.428 1.00 93.50 94 ARG A N 1
ATOM 707 C CA . ARG A 1 94 ? 1.451 8.703 11.036 1.00 93.50 94 ARG A CA 1
ATOM 708 C C . ARG A 1 94 ? 0.554 7.464 11.118 1.00 93.50 94 ARG A C 1
ATOM 710 O O . ARG A 1 94 ? -0.005 7.179 12.166 1.00 93.50 94 ARG A O 1
ATOM 717 N N . VAL A 1 95 ? 0.457 6.696 10.030 1.00 93.69 95 VAL A N 1
ATOM 718 C CA . VAL A 1 95 ? -0.373 5.478 10.021 1.00 93.69 95 VAL A CA 1
ATOM 719 C C . VAL A 1 95 ? 0.223 4.393 10.920 1.00 93.69 95 VAL A C 1
ATOM 721 O O . VAL A 1 95 ? -0.513 3.694 11.607 1.00 93.69 95 VAL A O 1
ATOM 724 N N . LEU A 1 96 ? 1.551 4.244 10.951 1.00 95.06 96 LEU A N 1
ATOM 725 C CA . LEU A 1 96 ? 2.200 3.313 11.878 1.00 95.06 96 LEU A CA 1
ATOM 726 C C . LEU A 1 96 ? 1.924 3.679 13.337 1.00 95.06 96 LEU A C 1
ATOM 728 O O . LEU A 1 96 ? 1.584 2.793 14.106 1.00 95.06 96 LEU A O 1
ATOM 732 N N . GLU A 1 97 ? 2.015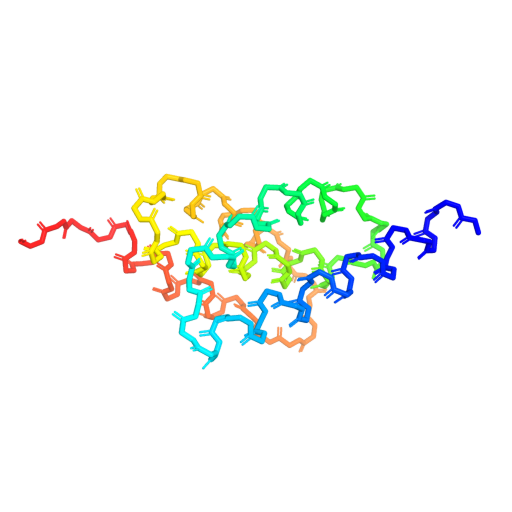 4.957 13.701 1.00 94.81 97 GLU A N 1
ATOM 733 C CA . GLU A 1 97 ? 1.723 5.434 15.057 1.00 94.81 97 GLU A CA 1
ATOM 734 C C . GLU A 1 97 ? 0.283 5.096 15.472 1.00 94.81 97 GLU A C 1
ATOM 736 O O . GLU A 1 97 ? 0.066 4.576 16.562 1.00 94.81 97 GLU A O 1
ATOM 741 N N . GLU A 1 98 ? -0.694 5.290 14.582 1.00 92.81 98 GLU A 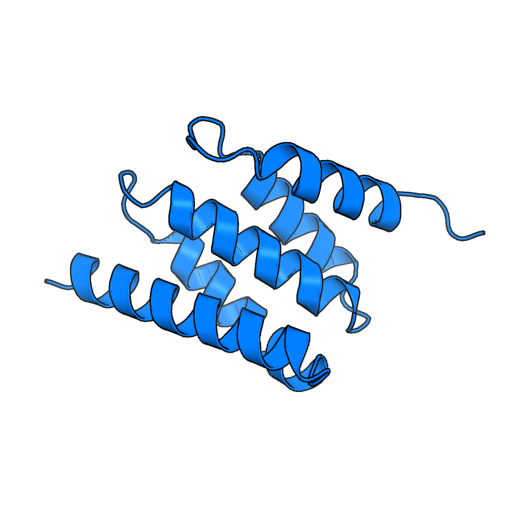N 1
ATOM 742 C CA . GLU A 1 98 ? -2.095 4.904 14.812 1.00 92.81 98 GLU A CA 1
ATOM 743 C C . GLU A 1 98 ? -2.271 3.379 14.984 1.00 92.81 98 GLU A C 1
ATOM 745 O O . GLU A 1 98 ? -3.070 2.914 15.803 1.00 92.81 98 GLU A O 1
ATOM 750 N N . LEU A 1 99 ? -1.514 2.578 14.227 1.00 92.31 99 LEU A N 1
ATOM 751 C CA . LEU A 1 99 ? -1.576 1.112 14.266 1.00 92.31 99 LEU A CA 1
ATOM 752 C C . LEU A 1 99 ? -0.734 0.476 15.381 1.00 92.31 99 LEU A C 1
ATOM 754 O O . LEU A 1 99 ? -0.963 -0.678 15.748 1.00 92.31 99 LEU A O 1
ATOM 758 N N . GLU A 1 100 ? 0.235 1.188 15.931 1.00 91.38 100 GLU A N 1
ATOM 759 C CA . GLU A 1 100 ? 1.086 0.709 17.022 1.00 91.38 100 GLU A CA 1
ATOM 760 C C . GLU A 1 100 ? 0.644 1.278 18.376 1.00 91.38 100 GLU A C 1
ATOM 762 O O . GLU A 1 100 ? 1.031 0.742 19.415 1.00 91.38 100 GLU A O 1
ATOM 767 N N . ALA A 1 101 ? -0.216 2.302 18.382 1.00 88.56 101 ALA A N 1
ATOM 768 C CA . ALA A 1 101 ? -0.836 2.803 19.598 1.00 88.56 101 ALA A CA 1
ATOM 769 C C . ALA A 1 101 ? -1.624 1.688 20.317 1.00 88.56 101 ALA A C 1
ATOM 771 O O . ALA A 1 101 ? -2.340 0.917 19.661 1.00 88.56 101 ALA A O 1
ATOM 772 N N . PRO A 1 102 ? -1.523 1.601 21.657 1.00 75.00 102 PRO A N 1
ATOM 773 C CA . PRO A 1 102 ? -2.329 0.672 22.434 1.00 75.00 102 PRO A CA 1
ATOM 774 C C . PRO A 1 102 ? -3.815 0.961 22.201 1.00 75.00 102 PRO A C 1
ATOM 776 O O . PRO A 1 102 ? -4.226 2.123 22.139 1.00 75.00 102 PRO A O 1
ATOM 779 N N . ALA A 1 103 ? -4.611 -0.102 22.047 1.00 69.06 103 ALA A N 1
ATOM 780 C CA . ALA A 1 103 ? -6.061 0.029 21.988 1.00 69.06 103 ALA A CA 1
ATOM 781 C C . ALA A 1 103 ? -6.531 0.731 23.271 1.00 69.06 103 ALA A C 1
ATOM 783 O O . ALA A 1 103 ? -6.160 0.310 24.369 1.00 69.06 103 ALA A O 1
ATOM 784 N N . LYS A 1 104 ? -7.259 1.838 23.106 1.00 54.22 104 LYS A N 1
ATOM 785 C CA . LYS A 1 104 ? -7.924 2.518 24.217 1.00 54.22 104 LYS A CA 1
ATOM 786 C C . LYS A 1 104 ? -9.085 1.682 24.731 1.00 54.22 104 LYS A C 1
ATOM 788 O O . LYS A 1 104 ? -9.740 1.037 23.882 1.00 54.22 104 LYS A O 1
#

Radius of gyration: 13.15 Å; chains: 1; bounding box: 31×23×45 Å

Organism: Alexandrium catenella (NCBI:txid2925)

Foldseek 3Di:
DVQVVLLVVLVVLLVVLVVCVVVVVLVVSLVSLVVSQVSLVPHDPVCLVSSLSSLQSNLVSCVVVVNLVSSLVSLVVSCVRDDDPDPCNVVSVVSNCVSVDPDD

Secondary structure (DSSP, 8-state):
-HHHHHHHHHHHHHHHHHHHHHTT-HHHHHHHHHHHHHHHHTS-GGGHHHHHHHHHHHHHHHHHTT-HHHHHHHHHHHHT----SS--HHHHHHHHHHHHSPP-

pLDDT: mean 90.8, std 9.4, range [54.22, 98.06]

Sequence (104 aa):
GEEGESVERASAEVLRCVVLFYLGDAERAAGLAPGLAACCAGLPRWCAYLAAHGLYWCGRVLALSARRADAVSCLRQAKAYRRYPFDIRGKICRVLEELEAPAK